Protein AF-A0A920U1H3-F1 (afdb_monomer)

Solvent-accessible surface area (backbone atoms only — not comparable to full-atom values): 3639 Å² total; per-residue (Å²): 108,70,65,62,52,51,50,33,73,73,69,38,70,54,35,53,29,71,30,71,51,15,53,53,49,26,54,51,23,60,74,66,78,46,89,62,45,42,64,61,39,52,71,59,76,89,82,88,73,83,79,90,82,83,85,74,94,119

Foldseek 3Di:
DVVVVVCCVVPNCCCCQQNDVLVVVQVVCVVVVHDDHSVNSVPDDDDDDDDDDDDDPD

Structure (mmCIF, N/CA/C/O backbone):
data_AF-A0A920U1H3-F1
#
_entry.id   AF-A0A920U1H3-F1
#
loop_
_atom_site.group_PDB
_atom_site.id
_atom_site.type_symbol
_atom_site.label_atom_id
_atom_site.label_alt_id
_atom_site.label_comp_id
_atom_site.label_asym_id
_atom_site.label_entity_id
_atom_site.label_seq_id
_atom_site.pdbx_PDB_ins_code
_atom_site.Cartn_x
_atom_site.Cartn_y
_atom_site.Cartn_z
_atom_site.occupancy
_atom_site.B_iso_or_equiv
_atom_site.auth_seq_id
_atom_site.auth_comp_id
_atom_site.auth_asym_id
_atom_site.auth_atom_id
_atom_site.pdbx_PDB_model_num
ATOM 1 N N . MET A 1 1 ? 4.256 3.552 14.223 1.00 80.81 1 MET A N 1
ATOM 2 C CA . MET A 1 1 ? 4.968 2.980 13.056 1.00 80.81 1 M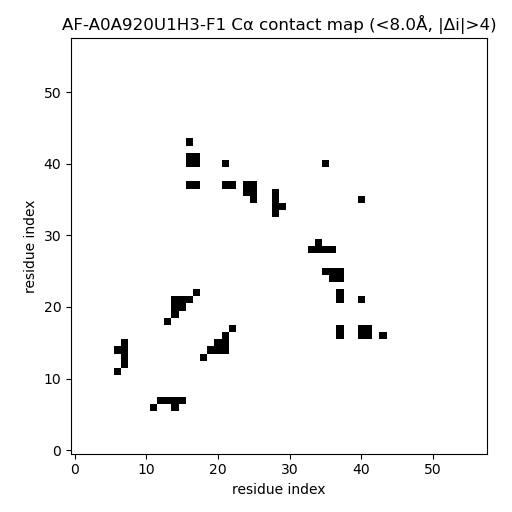ET A CA 1
ATOM 3 C C . MET A 1 1 ? 5.870 1.802 13.417 1.00 80.81 1 MET A C 1
ATOM 5 O O . MET A 1 1 ? 5.810 0.810 12.709 1.00 80.81 1 MET A O 1
ATOM 9 N N . ALA A 1 2 ? 6.654 1.849 14.508 1.00 93.50 2 ALA A N 1
ATOM 10 C CA . ALA A 1 2 ? 7.526 0.728 14.905 1.00 93.50 2 ALA A CA 1
ATOM 11 C C . ALA A 1 2 ? 6.783 -0.611 15.090 1.00 93.50 2 ALA A C 1
ATOM 13 O O . ALA A 1 2 ? 7.247 -1.638 14.613 1.00 93.50 2 ALA A O 1
ATOM 14 N N . GLU A 1 3 ? 5.607 -0.592 15.721 1.00 93.88 3 GLU A N 1
ATOM 15 C CA . GLU A 1 3 ? 4.785 -1.791 15.921 1.00 93.88 3 GLU A CA 1
ATOM 16 C C . GLU A 1 3 ? 4.304 -2.402 14.596 1.00 93.88 3 GLU A C 1
ATOM 18 O O . GLU A 1 3 ? 4.479 -3.595 14.367 1.00 93.88 3 GLU A O 1
ATOM 23 N N . THR A 1 4 ? 3.763 -1.584 13.690 1.00 92.50 4 THR A N 1
ATOM 24 C CA . THR A 1 4 ? 3.319 -2.012 12.355 1.00 92.50 4 THR A CA 1
ATOM 25 C C . THR A 1 4 ? 4.460 -2.661 11.574 1.00 92.50 4 THR A C 1
ATOM 27 O O . THR A 1 4 ? 4.300 -3.759 11.048 1.00 92.50 4 THR A O 1
ATOM 30 N N . TYR A 1 5 ? 5.635 -2.024 11.552 1.00 94.50 5 TYR A N 1
ATOM 31 C CA . TYR A 1 5 ? 6.813 -2.578 10.886 1.00 94.50 5 TYR A CA 1
ATOM 32 C C . TYR A 1 5 ? 7.321 -3.853 11.561 1.00 94.50 5 TYR A C 1
ATOM 34 O O . TYR A 1 5 ? 7.705 -4.784 10.862 1.00 94.50 5 TYR A O 1
ATOM 42 N N . GLY A 1 6 ? 7.265 -3.942 12.893 1.00 96.12 6 GLY A N 1
ATOM 43 C CA . GLY A 1 6 ? 7.612 -5.159 13.627 1.00 96.12 6 GLY A CA 1
ATOM 44 C C . GLY A 1 6 ? 6.687 -6.330 13.291 1.00 96.12 6 GLY A C 1
ATOM 45 O O . GLY A 1 6 ? 7.158 -7.440 13.064 1.00 96.12 6 GLY A O 1
ATOM 46 N N . ARG A 1 7 ? 5.378 -6.077 13.185 1.00 95.25 7 ARG A N 1
ATOM 47 C CA . ARG A 1 7 ? 4.388 -7.089 12.787 1.00 95.25 7 ARG A CA 1
ATOM 48 C C . ARG A 1 7 ? 4.638 -7.583 11.362 1.00 95.25 7 ARG A C 1
ATOM 50 O O . ARG A 1 7 ? 4.664 -8.791 11.148 1.00 95.25 7 ARG A O 1
ATOM 57 N N . ILE A 1 8 ? 4.876 -6.673 10.414 1.00 95.12 8 ILE A N 1
ATOM 58 C CA . ILE A 1 8 ? 5.174 -7.027 9.014 1.00 95.12 8 ILE A CA 1
ATOM 59 C C . ILE A 1 8 ? 6.487 -7.812 8.927 1.00 95.12 8 ILE A C 1
ATOM 61 O O . ILE A 1 8 ? 6.556 -8.836 8.255 1.00 95.12 8 ILE A O 1
ATOM 65 N N . ALA A 1 9 ? 7.521 -7.379 9.651 1.00 95.50 9 ALA A N 1
ATOM 66 C CA . ALA A 1 9 ? 8.798 -8.083 9.692 1.00 95.50 9 ALA A CA 1
ATOM 67 C C . ALA A 1 9 ? 8.674 -9.507 10.265 1.00 95.50 9 ALA A C 1
ATOM 69 O O . ALA A 1 9 ? 9.395 -10.398 9.826 1.00 95.50 9 ALA A O 1
ATOM 70 N N . ALA A 1 10 ? 7.771 -9.730 11.227 1.00 95.31 10 ALA A N 1
ATOM 71 C CA . ALA A 1 10 ? 7.571 -11.036 11.850 1.00 95.31 10 ALA A CA 1
ATOM 72 C C . ALA A 1 10 ? 6.676 -11.987 11.033 1.00 95.31 10 ALA A C 1
ATOM 74 O O . ALA A 1 10 ? 6.914 -13.192 11.047 1.00 95.31 10 ALA A O 1
ATOM 75 N N . ALA A 1 11 ? 5.644 -11.470 10.359 1.00 92.38 11 ALA A N 1
ATOM 76 C CA . ALA A 1 11 ? 4.588 -12.285 9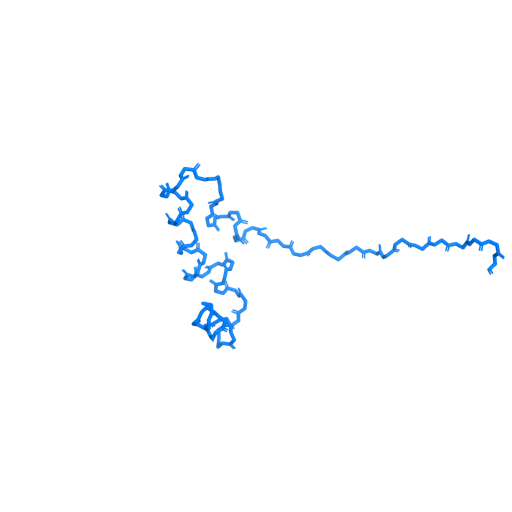.748 1.00 92.38 11 ALA A CA 1
ATOM 77 C C . ALA A 1 11 ? 4.492 -12.178 8.214 1.00 92.38 11 ALA A C 1
ATOM 79 O O . ALA A 1 11 ? 3.672 -12.870 7.616 1.00 92.38 11 ALA A O 1
ATOM 80 N N . GLY A 1 12 ? 5.321 -11.347 7.576 1.00 93.94 12 GLY A N 1
ATOM 81 C CA . GLY A 1 12 ? 5.282 -11.094 6.133 1.00 93.94 12 GLY A CA 1
ATOM 82 C C . GLY A 1 12 ? 4.430 -9.880 5.755 1.00 93.94 12 GLY A C 1
ATOM 83 O O . GLY A 1 12 ? 3.780 -9.264 6.599 1.00 93.94 12 GLY A O 1
ATOM 84 N N . ALA A 1 13 ? 4.446 -9.508 4.474 1.00 93.94 13 ALA A N 1
ATOM 85 C CA . ALA A 1 13 ? 3.686 -8.363 3.964 1.00 93.94 13 ALA A CA 1
ATOM 86 C C . ALA A 1 13 ? 2.178 -8.655 3.884 1.00 93.94 13 ALA A C 1
ATOM 88 O O . ALA A 1 13 ? 1.355 -7.749 3.899 1.00 93.94 13 ALA A O 1
ATOM 89 N N . GLU A 1 14 ? 1.806 -9.924 3.859 1.00 94.56 14 GLU A N 1
ATOM 90 C CA . GLU A 1 14 ? 0.459 -10.441 3.662 1.00 94.56 14 GLU A CA 1
ATOM 91 C C . GLU A 1 14 ? -0.480 -9.990 4.783 1.00 94.56 14 GLU A C 1
ATOM 93 O O . GLU A 1 14 ? -1.654 -9.720 4.539 1.00 94.56 14 GLU A O 1
ATOM 98 N N . ILE A 1 15 ? 0.034 -9.784 6.003 1.00 96.19 15 ILE A N 1
ATOM 99 C CA . ILE A 1 15 ? -0.785 -9.251 7.098 1.00 96.19 15 ILE A CA 1
ATOM 100 C C . ILE A 1 15 ? -1.334 -7.846 6.804 1.00 96.19 15 ILE A C 1
ATOM 102 O O . ILE A 1 15 ? -2.335 -7.454 7.406 1.00 96.19 15 ILE A O 1
ATOM 106 N N . PHE A 1 16 ? -0.673 -7.106 5.904 1.00 96.12 16 PHE A N 1
ATOM 107 C CA . PHE A 1 16 ? -1.052 -5.773 5.446 1.00 96.12 16 PHE A CA 1
ATOM 108 C C . PHE A 1 16 ? -2.170 -5.809 4.403 1.00 96.12 16 PHE A C 1
ATOM 110 O O . PHE A 1 16 ? -3.055 -4.964 4.461 1.00 96.12 16 PHE A O 1
ATOM 117 N N . TYR A 1 17 ? -2.147 -6.784 3.492 1.00 96.50 17 TYR A N 1
ATOM 118 C CA . TYR A 1 17 ? -3.082 -6.859 2.364 1.00 96.50 17 TYR A CA 1
ATOM 119 C C . TYR A 1 17 ? -4.306 -7.732 2.648 1.00 96.50 17 TYR A C 1
ATOM 121 O O . TYR A 1 17 ? -5.405 -7.398 2.230 1.00 96.50 17 TYR A O 1
ATOM 129 N N . SER A 1 18 ? -4.149 -8.814 3.412 1.00 95.62 18 SER A N 1
ATOM 130 C CA . SER A 1 18 ? -5.232 -9.776 3.660 1.00 95.62 18 SER A CA 1
ATOM 131 C C . SER A 1 18 ? -5.375 -10.191 5.127 1.00 95.62 18 SER A C 1
ATOM 133 O O . SER A 1 18 ? -6.173 -11.069 5.451 1.00 95.62 18 SER A O 1
ATOM 135 N N . GLY A 1 19 ? -4.587 -9.605 6.032 1.00 94.38 19 GLY A N 1
ATOM 136 C CA . GLY A 1 19 ? -4.569 -9.978 7.447 1.00 94.38 19 GLY A CA 1
ATOM 137 C C . GLY A 1 19 ? -5.117 -8.916 8.393 1.00 94.38 19 GLY A C 1
ATOM 138 O O . GLY A 1 19 ? -5.976 -8.098 8.069 1.00 94.38 19 GLY A O 1
ATOM 139 N N . ASP A 1 20 ? -4.621 -8.955 9.626 1.00 95.75 20 ASP A N 1
ATOM 140 C CA . ASP A 1 20 ? -5.114 -8.118 10.719 1.00 95.75 20 ASP A CA 1
ATOM 141 C C . ASP A 1 20 ? -4.955 -6.622 10.448 1.00 95.75 20 ASP A C 1
ATOM 143 O O . ASP A 1 20 ? -5.798 -5.839 10.877 1.00 95.75 20 ASP A O 1
ATOM 147 N N . ILE A 1 21 ? -3.891 -6.219 9.747 1.00 96.19 21 ILE A N 1
ATOM 148 C CA . ILE A 1 21 ? -3.672 -4.811 9.407 1.00 96.19 21 ILE A CA 1
ATOM 149 C C . ILE A 1 21 ? -4.663 -4.381 8.317 1.00 96.19 21 ILE A C 1
ATOM 151 O O . ILE A 1 21 ? -5.235 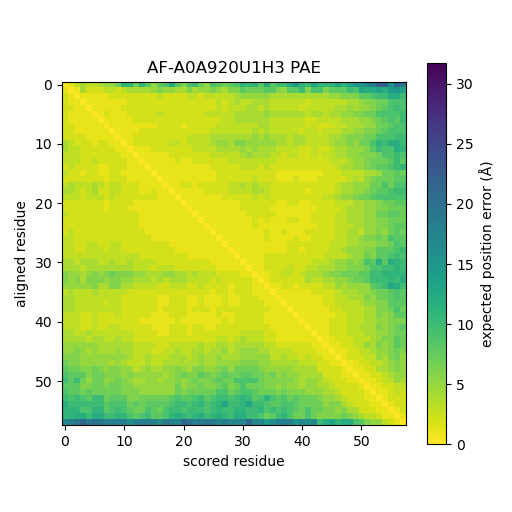-3.304 8.444 1.00 96.19 21 ILE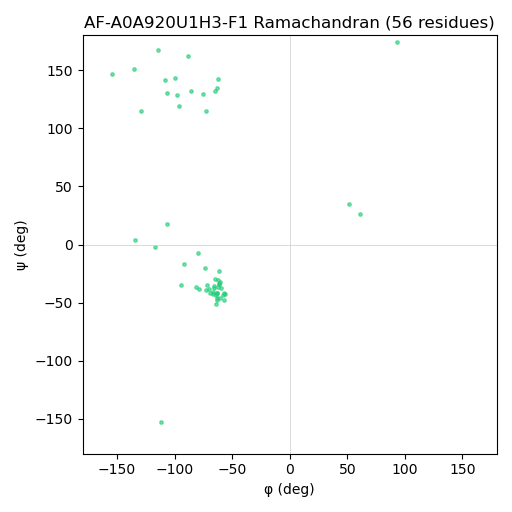 A O 1
ATOM 155 N N . ALA A 1 22 ? -4.961 -5.232 7.328 1.00 97.06 22 ALA A N 1
ATOM 156 C CA . ALA A 1 22 ? -5.986 -4.949 6.315 1.00 97.06 22 ALA A CA 1
ATOM 157 C C . ALA A 1 22 ? -7.361 -4.685 6.953 1.00 97.06 22 ALA A C 1
ATOM 159 O O . ALA A 1 22 ? -8.035 -3.712 6.624 1.00 97.06 22 ALA A O 1
ATOM 160 N N . ARG A 1 23 ? -7.741 -5.497 7.949 1.00 96.75 23 ARG A N 1
ATOM 161 C CA . ARG A 1 23 ? -8.993 -5.316 8.708 1.00 96.75 23 ARG A CA 1
ATOM 162 C C . ARG A 1 23 ? -9.004 -4.035 9.543 1.00 96.75 23 ARG A C 1
ATOM 164 O O . ARG A 1 23 ? -10.051 -3.411 9.687 1.00 96.75 23 ARG A O 1
ATOM 171 N N . GLN A 1 24 ? -7.856 -3.646 10.102 1.00 96.88 24 GLN A N 1
ATOM 172 C CA . GLN A 1 24 ? -7.714 -2.373 10.817 1.00 96.88 24 GLN A CA 1
ATOM 173 C C . GLN A 1 24 ? -7.863 -1.180 9.865 1.00 96.88 24 GLN A C 1
ATOM 175 O O . GLN A 1 24 ? -8.529 -0.213 10.223 1.00 96.88 24 GLN A O 1
ATOM 180 N N . ILE A 1 25 ? -7.295 -1.270 8.658 1.00 96.50 25 ILE A N 1
ATOM 181 C CA . ILE A 1 25 ? -7.429 -0.244 7.618 1.00 96.50 25 ILE A CA 1
ATOM 182 C C . ILE A 1 25 ? -8.891 -0.125 7.176 1.00 96.50 25 ILE A C 1
ATOM 184 O O . ILE A 1 25 ? -9.432 0.969 7.210 1.00 96.50 25 ILE A O 1
ATOM 188 N N . ASP A 1 26 ? -9.558 -1.226 6.832 1.00 97.44 26 ASP A N 1
ATOM 189 C CA . ASP A 1 26 ? -10.968 -1.235 6.406 1.00 97.44 26 ASP A CA 1
ATOM 190 C C . ASP A 1 26 ? -11.912 -0.630 7.462 1.00 97.44 26 ASP A C 1
ATOM 192 O O . ASP A 1 26 ? -12.792 0.170 7.141 1.00 97.44 26 ASP A O 1
ATOM 196 N N . ALA A 1 27 ? -11.698 -0.945 8.743 1.00 97.50 27 ALA A N 1
ATOM 197 C CA . ALA A 1 27 ? -12.465 -0.350 9.835 1.00 97.50 27 ALA A CA 1
ATOM 198 C C . ALA A 1 27 ? -12.254 1.171 9.942 1.00 97.50 27 ALA A C 1
ATOM 200 O O . ALA A 1 27 ? -13.220 1.910 10.140 1.00 97.50 27 ALA A O 1
ATOM 201 N N . ASP A 1 28 ? -11.013 1.638 9.794 1.00 97.62 28 ASP A N 1
ATOM 202 C CA . ASP A 1 28 ? -10.689 3.066 9.794 1.00 97.62 28 ASP A CA 1
ATOM 203 C C . ASP A 1 28 ? -11.280 3.776 8.566 1.00 97.62 28 ASP A C 1
ATOM 205 O O . ASP A 1 28 ? -11.900 4.829 8.698 1.00 97.62 28 ASP A O 1
ATOM 209 N N . MET A 1 29 ? -11.201 3.166 7.382 1.00 97.56 29 MET A N 1
ATOM 210 C CA . MET A 1 29 ? -11.784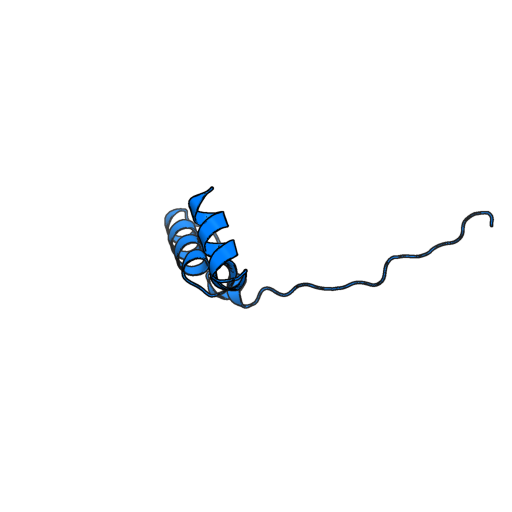 3.708 6.151 1.00 97.56 29 MET A CA 1
ATOM 211 C C . MET A 1 29 ? -13.300 3.876 6.273 1.00 97.56 29 MET A C 1
ATOM 213 O O . MET A 1 29 ? -13.821 4.950 5.978 1.00 97.56 29 MET A O 1
ATOM 217 N N . ARG A 1 30 ? -14.006 2.866 6.799 1.00 96.31 30 ARG A N 1
ATOM 218 C CA . ARG A 1 30 ? -15.453 2.949 7.063 1.00 96.31 30 ARG A CA 1
ATOM 219 C C . ARG A 1 30 ? -15.813 4.019 8.088 1.00 96.31 30 ARG A C 1
ATOM 221 O O . ARG A 1 30 ? -16.850 4.655 7.952 1.00 96.31 30 ARG A O 1
ATOM 228 N N . CYS A 1 31 ? -14.982 4.217 9.111 1.00 97.69 31 CYS A N 1
ATOM 229 C CA . CYS A 1 31 ? -15.201 5.246 10.131 1.00 97.69 31 CYS A CA 1
ATOM 230 C C . CYS A 1 31 ? -15.119 6.668 9.549 1.00 97.69 31 CYS A C 1
ATOM 232 O O . CYS A 1 31 ? -15.774 7.582 10.043 1.00 97.69 31 CYS A O 1
ATOM 234 N N . ASN A 1 32 ? -14.320 6.844 8.495 1.00 97.25 32 ASN A N 1
ATOM 235 C CA . ASN A 1 32 ? -14.027 8.136 7.883 1.00 97.25 32 ASN A CA 1
ATOM 236 C C . ASN A 1 32 ? -14.728 8.343 6.522 1.00 97.25 32 ASN A C 1
ATOM 238 O O . ASN A 1 32 ? -14.303 9.210 5.759 1.00 97.25 32 ASN A O 1
ATOM 242 N N . ASP A 1 33 ? -15.765 7.556 6.202 1.00 95.06 33 ASP A N 1
ATOM 243 C CA . ASP A 1 33 ? -16.487 7.592 4.915 1.00 95.06 33 ASP A CA 1
ATOM 244 C C . ASP A 1 33 ? -15.557 7.509 3.678 1.00 95.06 33 ASP A C 1
ATOM 246 O O . ASP A 1 33 ? -15.795 8.122 2.634 1.00 95.06 33 ASP A O 1
ATOM 250 N N . ALA A 1 34 ? -14.467 6.743 3.789 1.00 96.50 34 ALA A N 1
ATOM 251 C CA . ALA A 1 34 ? -13.531 6.485 2.700 1.00 96.50 34 ALA A CA 1
ATOM 252 C C . ALA A 1 34 ? -13.949 5.263 1.859 1.00 96.50 34 ALA A C 1
ATOM 254 O O . ALA A 1 34 ? -14.744 4.427 2.281 1.00 96.50 34 ALA A O 1
ATOM 255 N N . LEU A 1 35 ? -13.399 5.160 0.644 1.00 96.44 35 LEU A N 1
ATOM 256 C CA . LEU A 1 35 ? -13.817 4.167 -0.359 1.00 96.44 35 LEU A CA 1
ATOM 257 C C . LEU A 1 35 ? -13.030 2.851 -0.322 1.00 96.44 35 LEU A C 1
ATOM 259 O O . LEU A 1 35 ? -13.469 1.881 -0.927 1.00 96.44 35 LEU A O 1
ATOM 263 N N . LEU A 1 36 ? -11.864 2.832 0.326 1.00 96.75 36 LEU A N 1
ATOM 264 C CA . LEU A 1 36 ? -10.981 1.668 0.347 1.00 96.75 36 LEU A CA 1
ATOM 265 C C . LEU A 1 36 ? -11.533 0.592 1.290 1.00 96.75 36 LEU A C 1
ATOM 267 O O . LEU A 1 36 ? -11.805 0.875 2.457 1.00 96.75 36 LEU A O 1
ATOM 271 N N . THR A 1 37 ? -11.628 -0.640 0.802 1.00 97.19 37 THR A N 1
ATOM 272 C CA . THR A 1 37 ? -12.116 -1.800 1.557 1.00 97.19 37 THR A CA 1
ATOM 273 C C . THR A 1 37 ? -11.028 -2.851 1.775 1.00 97.19 37 THR A C 1
ATOM 275 O O . THR A 1 37 ? -9.964 -2.827 1.154 1.00 97.19 37 THR A O 1
ATOM 278 N N . ALA A 1 38 ? -11.300 -3.813 2.661 1.00 96.62 38 ALA A N 1
ATOM 279 C CA . ALA A 1 38 ? -10.447 -4.994 2.806 1.00 96.62 38 ALA A CA 1
ATOM 280 C C . ALA A 1 38 ? -10.365 -5.829 1.513 1.00 96.62 38 ALA A C 1
ATOM 282 O O . ALA A 1 38 ? -9.317 -6.414 1.249 1.00 96.62 38 ALA A O 1
ATOM 283 N N . ASP A 1 39 ? -11.433 -5.858 0.710 1.00 96.88 39 ASP A N 1
ATOM 284 C CA . ASP A 1 39 ? -11.463 -6.600 -0.555 1.00 96.88 39 ASP A CA 1
ATOM 285 C C . ASP A 1 39 ? -10.532 -5.943 -1.585 1.00 96.88 39 ASP A C 1
ATOM 287 O O . ASP A 1 39 ? -9.726 -6.630 -2.206 1.00 96.88 39 ASP A O 1
ATOM 291 N N . ASP A 1 40 ? -10.521 -4.606 -1.667 1.00 97.31 40 ASP A N 1
ATOM 292 C CA . ASP A 1 40 ? -9.585 -3.869 -2.532 1.00 97.31 40 ASP A CA 1
ATOM 293 C C . ASP A 1 40 ? -8.116 -4.145 -2.169 1.00 97.31 40 ASP A C 1
ATOM 295 O O . ASP A 1 40 ? -7.245 -4.216 -3.039 1.00 97.31 40 ASP A O 1
ATOM 299 N N . LEU A 1 41 ? -7.823 -4.284 -0.870 1.00 97.06 41 LEU A N 1
ATOM 300 C CA . LEU A 1 41 ? -6.484 -4.621 -0.387 1.00 97.06 41 LEU A CA 1
ATOM 301 C C . LEU A 1 41 ? -6.103 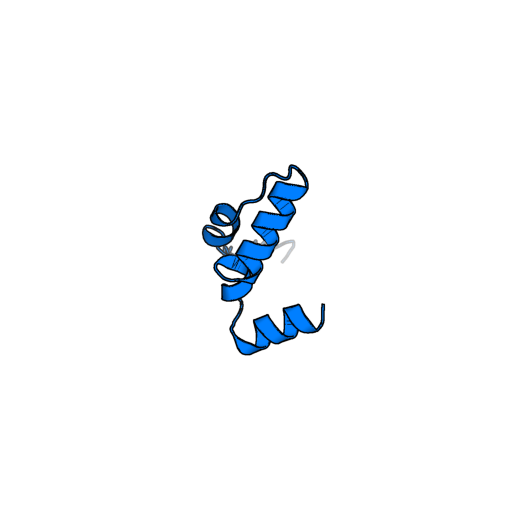-6.066 -0.720 1.00 97.06 41 LEU A C 1
ATOM 303 O O . LEU A 1 41 ? -4.949 -6.317 -1.067 1.00 97.06 41 LEU A O 1
ATOM 307 N N . ALA A 1 42 ? -7.050 -7.000 -0.625 1.00 96.81 42 ALA A N 1
ATOM 308 C CA . ALA A 1 42 ? -6.824 -8.408 -0.926 1.00 96.81 42 ALA A CA 1
ATOM 309 C C . ALA A 1 42 ? -6.660 -8.663 -2.433 1.00 96.81 42 ALA A C 1
ATOM 311 O O . ALA A 1 42 ? -5.852 -9.505 -2.826 1.00 96.81 42 ALA A O 1
ATOM 312 N N . ASP A 1 43 ? -7.381 -7.908 -3.262 1.00 97.06 43 ASP A N 1
ATOM 313 C CA . ASP A 1 43 ? -7.334 -8.002 -4.723 1.00 97.06 43 ASP A CA 1
ATOM 314 C C . ASP A 1 43 ? -6.112 -7.286 -5.331 1.00 97.06 43 ASP A C 1
ATOM 316 O O . ASP A 1 43 ? -5.834 -7.410 -6.530 1.00 97.06 43 ASP A O 1
ATOM 320 N N . TYR A 1 44 ? -5.341 -6.549 -4.523 1.00 95.56 44 TYR A N 1
ATOM 321 C CA . TYR A 1 44 ? -4.148 -5.854 -4.990 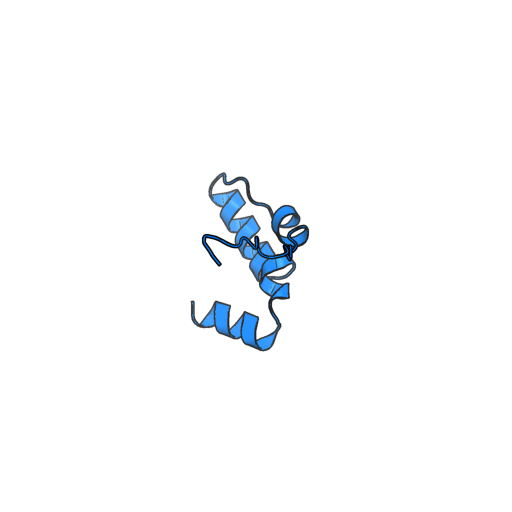1.00 95.56 44 TYR A CA 1
ATOM 322 C C . TYR A 1 44 ? -3.054 -6.825 -5.455 1.00 95.56 44 TYR A C 1
ATOM 324 O O . TYR A 1 44 ? -2.644 -7.744 -4.745 1.00 95.56 44 TYR A O 1
ATOM 332 N N . THR A 1 45 ? -2.488 -6.551 -6.633 1.00 93.69 45 THR A N 1
ATOM 333 C CA . THR A 1 45 ? -1.332 -7.281 -7.158 1.00 93.69 45 THR A CA 1
ATOM 334 C C . THR A 1 45 ? -0.280 -6.347 -7.743 1.00 93.69 45 THR A C 1
ATOM 336 O O . THR A 1 45 ? -0.577 -5.258 -8.237 1.00 93.69 45 THR A O 1
ATOM 339 N N . THR A 1 46 ? 0.980 -6.782 -7.691 1.00 94.00 46 THR A N 1
ATOM 340 C CA . THR A 1 46 ? 2.088 -6.030 -8.287 1.00 94.00 46 THR A CA 1
ATOM 341 C C . THR A 1 46 ? 2.231 -6.372 -9.763 1.00 94.00 46 THR A C 1
ATOM 343 O O . THR A 1 46 ? 2.293 -7.538 -10.149 1.00 94.00 46 THR A O 1
ATOM 346 N N . GLU A 1 47 ? 2.339 -5.345 -10.599 1.00 95.75 47 GLU A N 1
ATOM 347 C CA . GLU A 1 47 ? 2.638 -5.510 -12.017 1.00 95.75 47 GLU A CA 1
ATOM 348 C C . GLU A 1 47 ? 4.132 -5.298 -12.266 1.00 95.75 47 GLU A C 1
ATOM 350 O O . GLU A 1 47 ? 4.703 -4.269 -11.893 1.00 95.75 47 GLU A O 1
ATOM 355 N N . ARG A 1 48 ? 4.773 -6.243 -12.959 1.00 96.25 48 ARG A N 1
ATOM 356 C CA . ARG A 1 48 ? 6.106 -6.035 -13.531 1.00 96.25 48 ARG A CA 1
ATOM 357 C C . ARG A 1 48 ? 5.946 -5.635 -14.992 1.00 96.25 48 ARG A C 1
ATOM 359 O O . ARG A 1 48 ? 5.404 -6.404 -15.778 1.00 96.25 48 ARG A O 1
ATOM 366 N N . LYS A 1 49 ? 6.428 -4.445 -15.347 1.00 95.81 49 LYS A N 1
ATOM 367 C CA . LYS A 1 49 ? 6.437 -3.951 -16.730 1.00 95.81 49 LYS A CA 1
ATOM 368 C C . LYS A 1 49 ? 7.853 -3.949 -17.264 1.00 95.81 49 LYS A C 1
ATOM 370 O O . LYS A 1 49 ? 8.787 -3.618 -16.531 1.00 95.81 49 LYS A O 1
ATOM 375 N N . ASP A 1 50 ? 7.992 -4.301 -18.535 1.00 95.56 50 ASP A N 1
ATOM 376 C CA . ASP A 1 50 ? 9.265 -4.139 -19.215 1.00 95.56 50 ASP A CA 1
ATOM 377 C C . ASP A 1 50 ? 9.625 -2.649 -19.266 1.00 95.56 50 ASP A C 1
ATOM 379 O O . ASP A 1 50 ? 8.764 -1.809 -19.560 1.00 95.56 50 ASP A O 1
ATOM 383 N N . PRO A 1 51 ? 10.879 -2.293 -18.951 1.00 95.06 51 PRO A N 1
ATOM 384 C CA . PRO A 1 51 ? 11.325 -0.918 -19.065 1.00 95.06 51 PRO A CA 1
ATOM 385 C C . PRO A 1 51 ? 11.237 -0.453 -20.521 1.00 95.06 51 PRO A C 1
ATOM 387 O O . PRO A 1 51 ? 11.528 -1.199 -21.457 1.00 95.06 51 PRO A O 1
ATOM 390 N N . LEU A 1 52 ? 10.859 0.812 -20.708 1.00 95.94 52 LEU A N 1
ATOM 391 C CA . LEU A 1 52 ? 10.876 1.434 -22.024 1.00 95.94 52 LEU A CA 1
ATOM 392 C C . LEU A 1 52 ? 12.326 1.704 -22.428 1.00 95.94 52 LEU A C 1
ATOM 394 O O . LEU A 1 52 ? 13.008 2.525 -21.814 1.00 95.94 52 LEU A O 1
ATOM 398 N N . TRP A 1 53 ? 12.776 1.034 -23.482 1.00 95.56 53 TRP A N 1
ATOM 399 C CA . TRP A 1 53 ? 14.086 1.265 -24.078 1.00 95.56 53 TRP A CA 1
ATOM 400 C C . TRP A 1 53 ? 13.975 2.141 -25.321 1.00 95.56 53 TRP A C 1
ATOM 402 O O . TRP A 1 53 ? 13.046 2.010 -26.116 1.00 95.56 53 TRP A O 1
ATOM 412 N N . GLY A 1 54 ? 14.965 3.007 -25.513 1.00 95.44 54 GLY A N 1
ATOM 413 C CA . GLY A 1 54 ? 15.124 3.800 -26.722 1.00 95.44 54 GLY A CA 1
ATOM 414 C C . GLY A 1 54 ? 16.585 4.182 -26.920 1.00 95.44 54 GLY A C 1
ATOM 415 O O . GLY A 1 54 ? 17.314 4.397 -25.954 1.00 95.44 54 GLY A O 1
ATOM 416 N N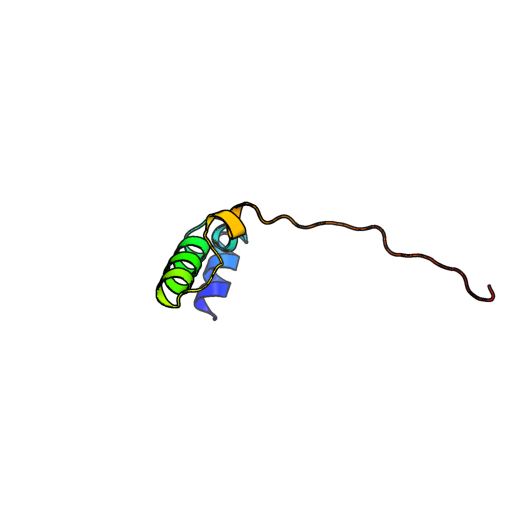 . THR A 1 55 ? 17.008 4.267 -28.176 1.00 85.88 55 THR A N 1
ATOM 417 C CA . THR A 1 55 ? 18.344 4.733 -28.556 1.00 85.88 55 THR A CA 1
ATOM 418 C C . THR A 1 55 ? 18.218 6.130 -29.148 1.00 85.88 55 THR A C 1
ATOM 420 O O . THR A 1 55 ? 17.391 6.360 -30.031 1.00 85.88 55 THR A O 1
ATOM 423 N N . TYR A 1 56 ? 19.038 7.071 -28.684 1.00 91.62 56 TYR A N 1
ATOM 424 C CA . TYR A 1 56 ? 19.068 8.433 -29.207 1.00 91.62 56 TYR A CA 1
ATOM 425 C C . TYR A 1 56 ? 20.502 8.822 -29.546 1.00 91.62 56 TYR A C 1
ATOM 427 O O . TYR A 1 56 ? 21.336 8.948 -28.660 1.00 91.62 56 TYR A O 1
ATOM 435 N N . ARG A 1 57 ? 20.756 9.049 -30.840 1.00 87.25 57 ARG A N 1
ATOM 436 C CA . ARG A 1 57 ? 22.069 9.434 -31.394 1.00 87.25 57 ARG A CA 1
ATOM 437 C C . ARG A 1 57 ? 23.211 8.424 -31.174 1.00 87.25 57 ARG A C 1
ATOM 439 O O . ARG A 1 57 ? 24.366 8.829 -31.254 1.00 87.25 57 ARG A O 1
ATOM 446 N N . GLY A 1 58 ? 22.881 7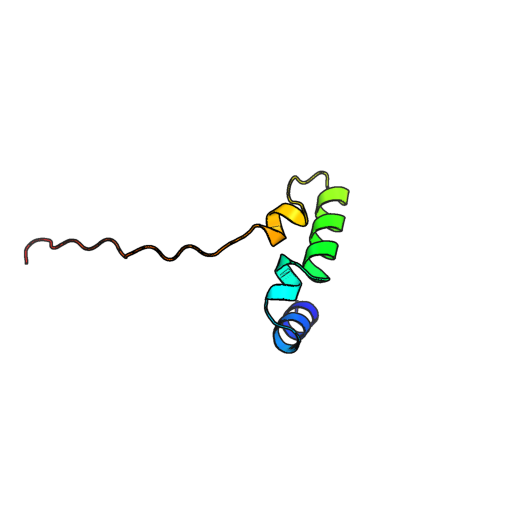.139 -31.028 1.00 79.25 58 GLY A N 1
ATOM 447 C CA . GLY A 1 58 ? 23.857 6.069 -30.792 1.00 79.25 58 GLY A CA 1
ATOM 448 C C . GLY A 1 58 ? 24.151 5.937 -29.314 1.00 79.25 58 GLY A C 1
ATOM 449 O O . GLY A 1 58 ? 25.097 6.604 -28.852 1.00 79.25 58 GLY A O 1
#

Sequence (58 aa):
MAETYGRIAAAGAEIFYSGDIARQIDADMRCNDALLTADDLADYTTERKDPLWGTYRG

Mean predicted aligned error: 3.89 Å

Nearest PDB structures (foldseek):
  2dbx-assembly1_A  TM=9.410E-01  e=1.510E-02  Escherichia coli K-12
  7d9w-assembly1_A  TM=9.301E-01  e=1.616E-02  Pseudomonas nitroreducens
  4ott-assembly1_A  TM=8.843E-01  e=2.978E-02  Bacillus licheniformis
  2nlz-assembly1_A  TM=9.239E-01  e=3.650E-02  Halalkalibacterium halodurans
  5hft-assembly1_A  TM=9.085E-01  e=2.800E-01  Klebsiella pneumoniae subsp. pneumoniae MGH 78578

Radius of gyration: 17.44 Å; Cα contacts (8 Å, |Δi|>4): 35; chains: 1; bounding box: 40×22×47 Å

pLDDT: mean 94.88, std 3.54, range [79.25, 97.69]

Secondary structure (DSSP, 8-state):
-HHHHHHHHHH-THHHHTSHHHHHHHHHHHHTT-S--HHHHHS--PPP-------S--